Protein AF-A0A526YEK8-F1 (afdb_monomer_lite)

pLDDT: mean 92.77, std 3.5, range [71.44, 97.0]

Radius of gyration: 24.49 Å; chains: 1; bounding box: 52×22×61 Å

Foldseek 3Di:
DLVVVLVVPDDPCCVVPPVCDPQNSQCVSCVVVDDDD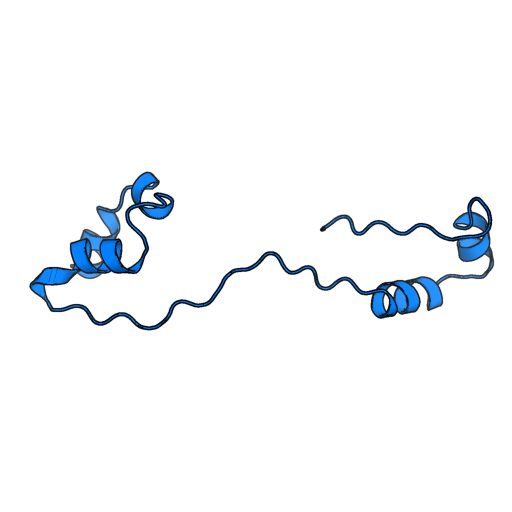DDDDDDDDDDPDDPVVVVVVCVPDDPVRLVVQDDPRHHDDDDPRD

Secondary structure (DSSP, 8-state):
-HHHHHHTT--HHHHH-TTTHHHHHHHHHHGGG-----PPPPP-------HHHHHHHHTTS-HHHHHHT-BTTB-----TT-

Structure (mmCIF, N/CA/C/O backbone):
data_AF-A0A526YEK8-F1
#
_entry.id   AF-A0A526YEK8-F1
#
loop_
_atom_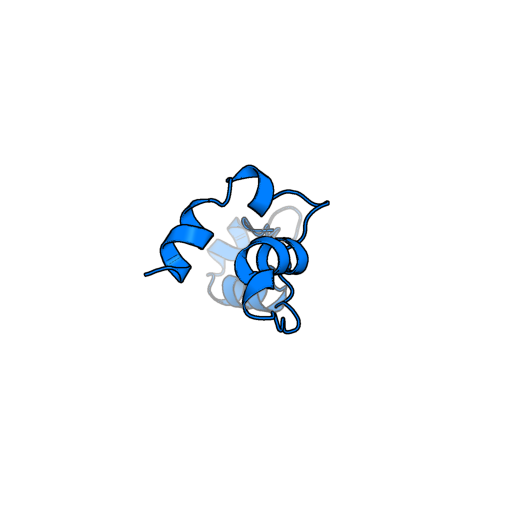site.group_PDB
_atom_site.id
_atom_site.type_symbol
_atom_site.label_atom_id
_atom_site.label_alt_id
_atom_site.label_comp_id
_atom_site.label_asym_id
_atom_site.label_entity_id
_atom_site.label_seq_id
_atom_site.pdbx_PDB_ins_code
_atom_site.Cartn_x
_atom_site.Cartn_y
_atom_site.Cartn_z
_atom_site.occupancy
_atom_site.B_iso_or_equiv
_atom_site.auth_seq_id
_atom_site.auth_comp_id
_atom_site.auth_asym_id
_atom_site.auth_atom_id
_atom_site.pdbx_PDB_model_num
ATOM 1 N N . GLN A 1 1 ? 26.131 4.645 -14.951 1.00 71.44 1 GLN A N 1
ATOM 2 C CA . GLN A 1 1 ? 25.409 5.935 -15.043 1.00 71.44 1 GLN A CA 1
ATOM 3 C C . GLN A 1 1 ? 24.212 5.853 -15.990 1.00 71.44 1 GLN A C 1
ATOM 5 O O . GLN A 1 1 ? 23.193 6.443 -15.671 1.00 71.44 1 GLN A O 1
ATOM 10 N N . GLU A 1 2 ? 24.283 5.063 -17.066 1.00 87.31 2 GLU A N 1
ATOM 11 C CA . GLU A 1 2 ? 23.181 4.801 -18.014 1.00 87.31 2 GLU A CA 1
ATOM 12 C C . GLU A 1 2 ? 21.852 4.375 -17.362 1.00 87.31 2 GLU A C 1
ATOM 14 O O . GLU A 1 2 ? 20.818 4.953 -17.670 1.00 87.31 2 GLU A O 1
ATOM 19 N N . LEU A 1 3 ? 21.885 3.462 -16.379 1.00 89.19 3 LEU A N 1
ATOM 20 C CA . LEU A 1 3 ? 20.696 3.053 -15.613 1.00 89.19 3 LEU A CA 1
ATOM 21 C C . LEU A 1 3 ? 19.898 4.249 -15.065 1.00 89.19 3 LEU A C 1
ATOM 23 O O . LEU A 1 3 ? 18.686 4.313 -15.228 1.00 89.19 3 LEU A O 1
ATOM 27 N N . LEU A 1 4 ? 20.581 5.197 -14.416 1.00 93.12 4 LEU A N 1
ATOM 28 C CA . LEU A 1 4 ? 19.935 6.368 -13.818 1.00 93.12 4 LEU A CA 1
ATOM 29 C C . LEU A 1 4 ? 19.421 7.340 -14.884 1.00 93.12 4 LEU A C 1
ATOM 31 O O . LEU A 1 4 ? 18.403 7.985 -14.665 1.00 93.12 4 LEU A O 1
ATOM 35 N N . ALA A 1 5 ? 20.103 7.429 -16.030 1.00 94.25 5 ALA A N 1
ATOM 36 C CA . ALA A 1 5 ? 19.660 8.256 -17.146 1.00 94.25 5 ALA A CA 1
ATOM 37 C C . ALA A 1 5 ? 18.354 7.721 -17.754 1.00 94.25 5 ALA A C 1
ATOM 39 O O . ALA A 1 5 ? 17.432 8.502 -17.955 1.00 94.25 5 ALA A O 1
ATOM 40 N N . LEU A 1 6 ? 18.251 6.403 -17.965 1.00 94.25 6 LEU A N 1
ATOM 41 C CA . LEU A 1 6 ? 17.042 5.745 -18.476 1.00 94.25 6 LEU A CA 1
ATOM 42 C C . LEU A 1 6 ? 15.885 5.825 -17.474 1.00 94.25 6 LEU A C 1
ATOM 44 O O . LEU A 1 6 ? 14.772 6.179 -17.837 1.00 94.25 6 LEU A O 1
ATOM 48 N N . LEU A 1 7 ? 16.143 5.576 -16.188 1.00 93.25 7 LEU A N 1
ATOM 49 C CA . LEU A 1 7 ? 15.120 5.762 -15.153 1.00 93.25 7 LEU A CA 1
ATOM 50 C C . LEU A 1 7 ? 14.629 7.216 -15.076 1.00 93.25 7 LEU A C 1
ATOM 52 O O . LEU A 1 7 ? 13.459 7.457 -14.795 1.00 93.25 7 LEU A O 1
ATOM 56 N N . GLY A 1 8 ? 15.507 8.182 -15.351 1.00 95.12 8 GLY A N 1
ATOM 57 C CA . GLY A 1 8 ? 15.168 9.601 -15.370 1.00 95.12 8 GLY A CA 1
ATOM 58 C C . GLY A 1 8 ? 14.238 10.025 -16.510 1.00 95.12 8 GLY A C 1
ATOM 59 O O . GLY A 1 8 ? 13.729 11.141 -16.460 1.00 95.12 8 GLY A O 1
ATOM 60 N N . THR A 1 9 ? 13.997 9.176 -17.517 1.00 95.19 9 THR A N 1
ATOM 61 C CA . THR A 1 9 ? 13.058 9.480 -18.611 1.00 95.19 9 THR A CA 1
ATOM 62 C C . THR A 1 9 ? 11.631 9.015 -18.333 1.00 95.19 9 THR A C 1
ATOM 64 O O . THR A 1 9 ? 10.776 9.205 -19.190 1.00 95.19 9 THR A O 1
ATOM 67 N N . ILE A 1 10 ? 11.378 8.363 -17.194 1.00 95.62 10 ILE A N 1
ATOM 68 C CA . ILE A 1 10 ? 10.043 7.876 -16.839 1.00 95.62 10 ILE A CA 1
ATOM 69 C C . ILE A 1 10 ? 9.163 9.062 -16.454 1.00 95.62 10 ILE A C 1
ATOM 71 O O . ILE A 1 10 ? 9.485 9.812 -15.527 1.00 95.62 10 ILE A O 1
ATOM 75 N N . GLU A 1 11 ? 8.018 9.200 -17.111 1.00 94.00 11 GLU A N 1
ATOM 76 C CA . GLU A 1 11 ? 7.007 10.161 -16.691 1.00 94.00 11 GLU A CA 1
ATOM 77 C C . GLU A 1 11 ? 6.184 9.604 -15.514 1.00 94.00 11 GLU A C 1
ATOM 79 O O . GLU A 1 11 ? 5.847 8.417 -15.492 1.00 94.00 11 GLU A O 1
ATOM 84 N N . PRO A 1 12 ? 5.783 10.437 -14.531 1.00 93.88 12 PRO A N 1
ATOM 85 C CA . PRO A 1 12 ? 4.969 9.979 -13.401 1.00 93.88 12 PRO A CA 1
ATOM 86 C C . PRO A 1 12 ? 3.662 9.288 -13.811 1.00 93.88 12 PRO A C 1
ATOM 88 O O . PRO A 1 12 ? 3.185 8.396 -13.115 1.00 93.88 12 PRO A O 1
ATOM 91 N N . THR A 1 13 ? 3.091 9.684 -14.946 1.00 94.38 13 THR A N 1
ATOM 92 C CA . THR A 1 13 ? 1.898 9.077 -15.545 1.00 94.38 13 THR A CA 1
ATOM 93 C C . THR A 1 13 ? 2.143 7.637 -15.984 1.00 94.38 13 THR A C 1
ATOM 95 O O . THR A 1 13 ? 1.282 6.794 -15.763 1.00 94.38 13 THR A O 1
ATOM 98 N N . GLU A 1 14 ? 3.324 7.320 -16.519 1.00 94.00 14 GLU A N 1
ATOM 99 C CA . GLU A 1 14 ? 3.682 5.962 -16.944 1.00 94.00 14 GLU A CA 1
ATOM 100 C C . GLU A 1 14 ? 3.782 4.988 -15.760 1.00 94.00 14 GLU A C 1
ATOM 102 O O . GLU A 1 14 ? 3.560 3.790 -15.931 1.00 94.00 14 GLU A O 1
ATOM 107 N N . LEU A 1 15 ? 4.080 5.489 -14.553 1.00 92.50 15 LEU A N 1
ATOM 108 C CA . LEU A 1 15 ? 4.164 4.679 -13.330 1.00 92.50 15 LEU A CA 1
ATOM 109 C C . LEU A 1 15 ? 2.797 4.217 -12.815 1.00 92.50 15 LEU A C 1
ATOM 111 O O . LEU A 1 15 ? 2.720 3.200 -12.126 1.00 92.50 15 LEU A O 1
ATOM 115 N N . ILE A 1 16 ? 1.737 4.967 -13.121 1.00 92.12 16 ILE A N 1
ATOM 116 C CA . ILE A 1 16 ? 0.372 4.700 -12.645 1.00 92.12 16 ILE A CA 1
ATOM 117 C C . ILE A 1 16 ? -0.583 4.292 -13.773 1.00 92.12 16 ILE A C 1
ATOM 119 O O . ILE A 1 16 ? -1.765 4.066 -13.516 1.00 92.12 16 ILE A O 1
ATOM 123 N N . ASP A 1 17 ? -0.093 4.197 -15.012 1.00 92.75 17 ASP A N 1
ATOM 124 C CA . ASP A 1 17 ? -0.902 3.834 -16.172 1.00 92.75 17 ASP A CA 1
ATOM 125 C C . ASP A 1 17 ? -1.260 2.332 -16.140 1.00 92.75 17 ASP A C 1
ATOM 127 O O . ASP A 1 17 ? -0.375 1.474 -16.281 1.00 92.75 17 ASP A O 1
ATOM 131 N N . PRO A 1 18 ? -2.556 1.978 -16.012 1.00 88.75 18 PRO A N 1
ATOM 132 C CA . PRO A 1 18 ? -2.993 0.585 -15.950 1.00 88.75 18 PRO A CA 1
ATOM 133 C C . PRO A 1 18 ? -2.780 -0.180 -17.267 1.00 88.75 18 PRO A C 1
ATOM 135 O O . PRO A 1 18 ? -2.889 -1.405 -17.286 1.00 88.75 18 PRO A O 1
ATOM 138 N N . THR A 1 19 ? -2.490 0.510 -18.372 1.00 90.94 19 THR A N 1
ATOM 139 C CA . THR A 1 19 ? -2.291 -0.077 -19.704 1.00 90.94 19 THR A CA 1
ATOM 140 C C . THR A 1 19 ? -0.830 -0.400 -20.019 1.00 90.94 19 THR A C 1
ATOM 142 O O . THR A 1 19 ? -0.563 -1.220 -20.903 1.00 90.94 19 THR A O 1
ATOM 145 N N . ILE A 1 20 ? 0.126 0.206 -19.304 1.00 89.69 20 ILE A N 1
ATOM 146 C CA . ILE A 1 20 ? 1.560 -0.003 -19.536 1.00 89.69 20 ILE A CA 1
ATOM 147 C C . ILE A 1 20 ? 2.056 -1.153 -18.659 1.00 89.69 20 ILE A C 1
ATOM 149 O O . ILE A 1 20 ? 2.626 -2.102 -19.187 1.00 89.69 20 ILE A O 1
ATOM 153 N N . GLY A 1 21 ? 1.775 -1.148 -17.357 1.00 88.75 21 GLY A N 1
ATOM 154 C CA . GLY A 1 21 ? 2.254 -2.185 -16.438 1.00 88.75 21 GLY A CA 1
ATOM 155 C C . GLY A 1 21 ? 3.785 -2.191 -16.259 1.00 88.75 21 GLY A C 1
ATOM 156 O O . GLY A 1 21 ? 4.560 -1.831 -17.149 1.00 88.75 21 GLY A O 1
ATOM 157 N N . ALA A 1 22 ? 4.248 -2.625 -15.084 1.00 90.06 22 ALA A N 1
ATOM 158 C CA . ALA A 1 22 ? 5.661 -2.525 -14.699 1.00 90.06 22 ALA A CA 1
ATOM 159 C C . ALA A 1 22 ? 6.610 -3.271 -15.656 1.00 90.06 22 ALA A C 1
ATOM 161 O O . ALA A 1 22 ? 7.663 -2.757 -16.026 1.00 90.06 22 ALA A O 1
ATOM 162 N N . GLU A 1 23 ? 6.225 -4.466 -16.108 1.00 90.81 23 GLU A N 1
ATOM 163 C CA . GLU A 1 23 ? 7.043 -5.301 -16.996 1.00 90.81 23 GLU A CA 1
ATOM 164 C C . GLU A 1 23 ? 7.287 -4.631 -18.354 1.00 90.81 23 GLU A C 1
ATOM 166 O O . GLU A 1 23 ? 8.403 -4.655 -18.876 1.00 90.81 23 GLU A O 1
ATOM 171 N N . ARG A 1 24 ? 6.260 -3.980 -18.916 1.00 91.38 24 ARG A N 1
ATOM 172 C CA . ARG A 1 24 ? 6.371 -3.289 -20.205 1.00 91.38 24 ARG A CA 1
ATOM 173 C C . ARG A 1 24 ? 7.186 -2.012 -20.090 1.00 91.38 24 ARG A C 1
ATOM 175 O O . ARG A 1 24 ? 7.935 -1.702 -21.015 1.00 91.38 24 ARG A O 1
ATOM 182 N N . LEU A 1 25 ? 7.044 -1.282 -18.982 1.00 92.81 25 LEU A N 1
ATOM 183 C CA . LEU A 1 25 ? 7.851 -0.094 -18.713 1.00 92.81 25 LEU A CA 1
ATOM 184 C C . LEU A 1 25 ? 9.337 -0.469 -18.626 1.00 92.81 25 LEU A C 1
ATOM 186 O O . LEU A 1 25 ? 10.160 0.120 -19.322 1.00 92.81 25 LEU A O 1
ATOM 190 N N . LEU A 1 26 ? 9.669 -1.518 -17.866 1.00 92.19 26 LEU A N 1
ATOM 191 C CA . LEU A 1 26 ? 11.035 -2.042 -17.769 1.00 92.19 26 LEU A CA 1
ATOM 192 C C . LEU A 1 26 ? 11.568 -2.524 -19.124 1.00 92.19 26 LEU A C 1
ATOM 194 O O . LEU A 1 26 ? 12.716 -2.241 -19.462 1.00 92.19 26 LEU A O 1
ATOM 198 N N . TYR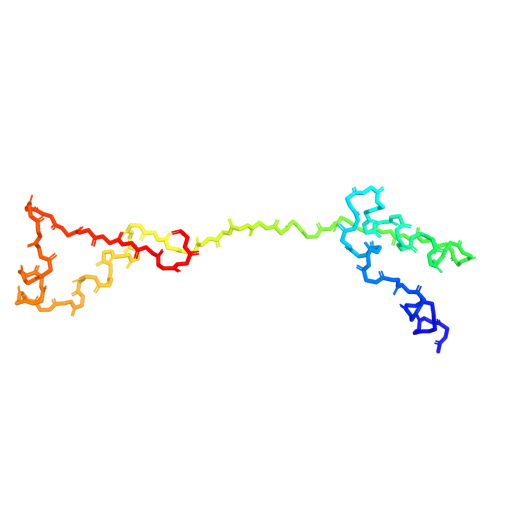 A 1 27 ? 10.740 -3.205 -19.924 1.00 92.31 27 TYR A N 1
ATOM 199 C CA . TYR A 1 27 ? 11.125 -3.590 -21.281 1.00 92.31 27 TYR A CA 1
ATOM 200 C C . TYR A 1 27 ? 11.437 -2.363 -22.145 1.00 92.31 27 TYR A C 1
ATOM 202 O O . TYR A 1 27 ? 12.497 -2.311 -22.755 1.00 92.31 27 TYR A O 1
ATOM 210 N N . ARG A 1 28 ? 10.570 -1.340 -22.169 1.00 91.94 28 ARG A N 1
ATOM 211 C CA . ARG A 1 28 ? 10.805 -0.111 -22.950 1.00 91.94 28 ARG A CA 1
ATOM 212 C C . ARG A 1 28 ? 12.134 0.554 -22.595 1.00 91.94 28 ARG A C 1
ATOM 214 O O . ARG A 1 28 ? 12.858 0.939 -23.507 1.00 91.94 28 ARG A O 1
ATOM 221 N N . LEU A 1 29 ? 12.460 0.634 -21.307 1.00 93.38 29 LEU A N 1
ATOM 222 C CA . LEU A 1 29 ? 13.688 1.267 -20.825 1.00 93.38 29 LEU A CA 1
ATOM 223 C C . LEU A 1 29 ? 14.957 0.479 -21.171 1.00 93.38 29 LEU A C 1
ATOM 225 O O . LEU A 1 29 ? 15.968 1.087 -21.495 1.00 93.38 29 LEU A O 1
ATOM 229 N N . PHE A 1 30 ? 14.917 -0.855 -21.101 1.00 93.06 30 PHE A N 1
ATOM 230 C CA . PHE A 1 30 ? 16.131 -1.686 -21.123 1.00 93.06 30 PHE A CA 1
ATOM 231 C C . PHE A 1 30 ? 16.180 -2.722 -22.259 1.00 93.06 30 PHE A C 1
ATOM 233 O O . PHE A 1 30 ? 17.032 -3.612 -22.236 1.00 93.06 30 PHE A O 1
ATOM 240 N N . HIS A 1 31 ? 15.291 -2.635 -23.257 1.00 92.00 31 HIS A N 1
ATOM 241 C CA . HIS A 1 31 ? 15.190 -3.615 -24.349 1.00 92.00 31 HIS A CA 1
ATOM 242 C C . HIS A 1 31 ? 16.510 -3.857 -25.098 1.00 92.00 31 HIS A C 1
ATOM 244 O O . HIS A 1 31 ? 16.745 -4.979 -25.540 1.00 92.00 31 HIS A O 1
ATOM 250 N N . GLU A 1 32 ? 17.378 -2.847 -25.211 1.00 91.75 32 GLU A N 1
ATOM 251 C CA . GLU A 1 32 ? 18.660 -2.942 -25.926 1.00 91.75 32 GLU A CA 1
ATOM 252 C C . GLU A 1 32 ? 19.647 -3.933 -25.288 1.00 91.75 32 GLU A C 1
ATOM 254 O O . GLU A 1 32 ? 20.428 -4.568 -25.994 1.00 91.75 32 GLU A O 1
ATOM 259 N N . HIS A 1 33 ? 19.578 -4.125 -23.967 1.00 84.69 33 HIS A N 1
ATOM 260 C CA . HIS A 1 33 ? 20.480 -5.012 -23.217 1.00 84.69 33 HIS A CA 1
ATOM 261 C C . HIS A 1 33 ? 19.874 -6.396 -22.941 1.00 84.69 33 HIS A C 1
ATOM 263 O O . HIS A 1 33 ? 20.536 -7.273 -22.385 1.00 84.69 33 HIS A O 1
ATOM 269 N N . GLY A 1 34 ? 18.617 -6.603 -23.344 1.00 85.44 34 GLY A N 1
ATOM 270 C CA . GLY A 1 34 ? 17.813 -7.758 -22.961 1.00 85.44 34 GLY A CA 1
ATOM 271 C C . GLY A 1 34 ? 17.269 -7.630 -21.535 1.00 85.44 34 GLY A C 1
ATOM 272 O O . GLY A 1 34 ? 17.988 -7.317 -20.588 1.00 85.44 34 GLY A O 1
ATOM 273 N N . VAL A 1 35 ? 15.972 -7.902 -21.365 1.00 88.75 35 VAL A N 1
ATOM 274 C CA . VAL A 1 35 ? 15.276 -7.743 -20.079 1.00 88.75 35 VAL A CA 1
ATOM 275 C C . VAL A 1 35 ? 14.715 -9.075 -19.618 1.00 88.75 35 VAL A C 1
ATOM 277 O O . VAL A 1 35 ? 14.002 -9.754 -20.355 1.00 88.75 35 VAL A O 1
ATOM 280 N N . ARG A 1 36 ? 15.000 -9.427 -18.364 1.00 90.38 36 ARG A N 1
ATOM 281 C CA . ARG A 1 36 ? 14.345 -10.528 -17.662 1.00 90.38 36 ARG A CA 1
ATOM 282 C C . ARG A 1 36 ? 13.648 -9.978 -16.430 1.00 90.38 36 ARG A C 1
ATOM 284 O O . ARG A 1 36 ? 14.303 -9.421 -15.554 1.00 90.38 36 ARG A O 1
ATOM 291 N N . VAL A 1 37 ? 12.335 -10.163 -16.367 1.00 89.00 37 VAL A N 1
ATOM 292 C CA . VAL A 1 37 ? 11.510 -9.748 -15.230 1.00 89.00 37 VAL A CA 1
ATOM 293 C C . VAL A 1 37 ? 11.106 -10.980 -14.422 1.00 89.00 37 VAL A C 1
ATOM 295 O O . VAL A 1 37 ? 10.973 -12.079 -14.965 1.00 89.00 37 VAL A O 1
ATOM 298 N N . PHE A 1 38 ? 10.967 -10.804 -13.112 1.00 90.81 38 PHE A N 1
ATOM 299 C CA . PHE A 1 38 ? 10.460 -11.818 -12.192 1.00 90.81 38 PHE A CA 1
ATOM 300 C C . PHE A 1 38 ? 9.043 -11.454 -11.761 1.00 90.81 38 PHE A C 1
ATOM 302 O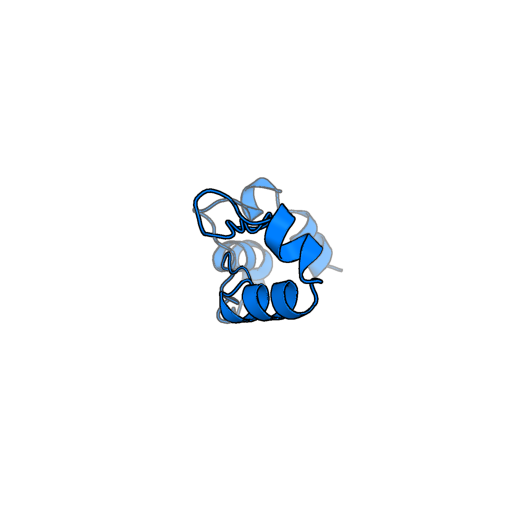 O . PHE A 1 38 ? 8.637 -10.301 -11.887 1.00 90.81 38 PHE A O 1
ATOM 309 N N . GLY A 1 39 ? 8.311 -12.431 -11.223 1.00 89.81 39 GLY A N 1
ATOM 310 C CA . GLY A 1 39 ? 6.978 -12.184 -10.685 1.00 89.81 39 GLY A CA 1
ATOM 311 C C . GLY A 1 39 ? 6.999 -11.043 -9.669 1.00 89.81 39 GLY A C 1
ATOM 312 O O . GLY A 1 39 ? 7.832 -11.028 -8.760 1.00 89.81 39 GLY A O 1
ATOM 313 N N . GLY A 1 40 ? 6.092 -10.085 -9.855 1.00 88.81 40 GLY A N 1
ATOM 314 C CA . GLY A 1 40 ? 5.914 -8.980 -8.925 1.00 88.81 40 GLY A CA 1
ATOM 315 C C . GLY A 1 40 ? 5.454 -9.462 -7.551 1.00 88.81 40 GLY A C 1
ATOM 316 O O . GLY A 1 40 ? 4.871 -10.538 -7.403 1.00 88.81 40 GLY A O 1
ATOM 317 N N . VAL A 1 41 ? 5.695 -8.635 -6.538 1.00 91.25 41 VAL A N 1
ATOM 318 C CA . VAL A 1 41 ? 5.114 -8.848 -5.212 1.00 91.25 41 VAL A CA 1
ATOM 319 C C . VAL A 1 41 ? 3.677 -8.323 -5.246 1.00 91.25 41 VAL A C 1
ATOM 321 O O . VAL A 1 41 ? 3.488 -7.150 -5.579 1.00 91.25 41 VAL A O 1
ATOM 324 N N . PRO A 1 42 ? 2.661 -9.146 -4.930 1.00 90.62 42 PRO A N 1
ATOM 325 C CA . PRO A 1 42 ? 1.293 -8.663 -4.864 1.00 90.62 42 PRO A CA 1
ATOM 326 C C . PRO A 1 42 ? 1.173 -7.634 -3.741 1.00 90.62 42 PRO A C 1
ATOM 328 O O . PRO A 1 42 ? 1.577 -7.881 -2.605 1.00 90.62 42 PRO A O 1
ATOM 331 N N . VAL A 1 43 ? 0.597 -6.484 -4.070 1.00 89.94 43 VAL A N 1
ATOM 332 C CA . VAL A 1 43 ? 0.233 -5.455 -3.099 1.00 89.94 43 VAL A CA 1
ATOM 333 C C . VAL A 1 43 ? -1.270 -5.542 -2.898 1.00 89.94 43 VAL A C 1
ATOM 335 O O . VAL A 1 43 ? -2.028 -5.558 -3.866 1.00 89.94 43 VAL A O 1
ATOM 338 N N . ALA A 1 44 ? -1.694 -5.632 -1.646 1.00 92.38 44 ALA A N 1
ATOM 339 C CA . ALA A 1 44 ? -3.097 -5.685 -1.281 1.00 92.38 44 ALA A CA 1
ATOM 340 C C . ALA A 1 44 ? -3.330 -4.836 -0.038 1.00 92.38 44 ALA A C 1
ATOM 342 O O . ALA A 1 44 ? -2.468 -4.766 0.840 1.00 92.38 44 ALA A O 1
ATOM 343 N N . ASP A 1 45 ? -4.508 -4.229 0.023 1.00 92.75 45 ASP A N 1
ATOM 344 C CA . ASP A 1 45 ? -4.983 -3.558 1.221 1.00 92.75 45 ASP A CA 1
ATOM 345 C C . ASP A 1 45 ? -5.366 -4.620 2.261 1.00 92.75 45 ASP A C 1
ATOM 347 O O . ASP A 1 45 ? -6.346 -5.351 2.103 1.00 92.75 45 ASP A O 1
ATOM 351 N N . GLN A 1 46 ? -4.505 -4.797 3.263 1.00 93.81 46 GLN A N 1
ATOM 352 C CA . GLN A 1 46 ? -4.650 -5.813 4.302 1.00 93.81 46 GLN A CA 1
ATOM 353 C C . GLN A 1 46 ? -4.388 -5.189 5.671 1.00 93.81 46 GLN A C 1
ATOM 355 O O . GLN A 1 46 ? -3.243 -5.085 6.121 1.00 93.81 46 GLN A O 1
ATOM 360 N N . CYS A 1 47 ? -5.462 -4.801 6.359 1.00 95.06 47 CYS A N 1
ATOM 361 C CA . CYS A 1 47 ? -5.371 -4.379 7.749 1.00 95.06 47 CYS A CA 1
ATOM 362 C C . CYS A 1 47 ? -5.097 -5.573 8.665 1.00 95.06 47 CYS A C 1
ATOM 364 O O . CYS A 1 47 ? -5.599 -6.680 8.473 1.00 95.06 47 CYS A O 1
ATOM 366 N N . SER A 1 48 ? -4.302 -5.336 9.706 1.00 95.12 48 SER A N 1
ATOM 367 C CA . SER A 1 48 ? -3.970 -6.373 10.675 1.00 95.12 48 SER A CA 1
ATOM 368 C C . SER A 1 48 ? -5.011 -6.521 11.789 1.00 95.12 48 SER A C 1
ATOM 370 O O . SER A 1 48 ? -4.820 -7.378 12.653 1.00 95.12 48 SER A O 1
ATOM 372 N N . CYS A 1 49 ? -6.065 -5.695 11.832 1.00 96.06 49 CYS A N 1
ATOM 373 C CA . CYS A 1 49 ? -7.080 -5.778 12.879 1.00 96.06 49 CYS A CA 1
ATOM 374 C C . CYS A 1 49 ? -7.776 -7.147 12.856 1.00 96.06 49 CYS A C 1
ATOM 376 O O . CYS A 1 49 ? -8.023 -7.729 11.802 1.00 96.06 49 CYS A O 1
ATOM 378 N N . SER A 1 50 ? -8.092 -7.673 14.033 1.00 95.94 50 SER A N 1
ATOM 379 C CA . SER A 1 50 ? -8.871 -8.901 14.165 1.00 95.94 50 SER A CA 1
ATOM 380 C C . SER A 1 50 ? -9.694 -8.840 15.439 1.00 95.94 50 SER A C 1
ATOM 382 O O . SER A 1 50 ? -9.376 -8.079 16.358 1.00 95.94 50 SER A O 1
ATOM 384 N N . ARG A 1 51 ? -10.733 -9.670 15.523 1.00 94.69 51 ARG A N 1
ATOM 385 C CA . ARG A 1 51 ? -11.585 -9.730 16.712 1.00 94.69 51 ARG A CA 1
ATOM 386 C C . ARG A 1 51 ? -10.787 -10.106 17.963 1.00 94.69 51 ARG A C 1
ATOM 388 O O . ARG A 1 51 ? -11.044 -9.566 19.033 1.00 94.69 51 ARG A O 1
ATOM 395 N N . GLU A 1 52 ? -9.792 -10.974 17.818 1.00 96.62 52 GLU A N 1
ATOM 396 C CA . GLU A 1 52 ? -8.878 -11.392 18.884 1.00 96.62 52 GLU A CA 1
ATOM 397 C C . GLU A 1 52 ? -7.991 -10.235 19.346 1.00 96.62 52 GLU A C 1
ATOM 399 O O . GLU A 1 52 ? -7.851 -10.022 20.548 1.00 96.62 52 GLU A O 1
ATOM 404 N N . LYS A 1 53 ? -7.431 -9.451 18.414 1.00 95.75 53 LYS A N 1
ATOM 405 C CA . LYS A 1 53 ? -6.629 -8.269 18.764 1.00 95.75 53 LYS A CA 1
ATOM 406 C C . LYS A 1 53 ? -7.462 -7.217 19.484 1.00 95.75 53 LYS A C 1
ATOM 408 O O . LYS A 1 53 ? -7.018 -6.697 20.500 1.00 95.75 53 LYS A O 1
ATOM 413 N N . ILE A 1 54 ? -8.671 -6.943 18.993 1.00 95.81 54 ILE A N 1
ATOM 414 C CA . ILE A 1 54 ? -9.591 -6.014 19.657 1.00 95.81 54 ILE A CA 1
ATOM 415 C C . ILE A 1 54 ? -9.954 -6.521 21.055 1.00 95.81 54 ILE A C 1
ATOM 417 O O . ILE A 1 54 ? -9.918 -5.750 22.009 1.00 95.81 54 ILE A O 1
ATOM 421 N N . ARG A 1 55 ? -10.224 -7.822 21.213 1.00 94.44 55 ARG A N 1
ATOM 422 C CA . ARG A 1 55 ? -10.469 -8.411 22.534 1.00 94.44 55 ARG A CA 1
ATOM 423 C C . ARG A 1 55 ? -9.286 -8.207 23.479 1.00 94.44 55 ARG A C 1
ATOM 425 O O . ARG A 1 55 ? -9.503 -7.775 24.601 1.00 94.44 55 ARG A O 1
ATOM 432 N N . GLY A 1 56 ? -8.064 -8.473 23.021 1.00 95.31 56 GLY A N 1
ATOM 433 C CA . GLY A 1 56 ? -6.857 -8.273 23.825 1.00 95.31 56 GLY A CA 1
ATOM 434 C C . GLY A 1 56 ? -6.645 -6.817 24.252 1.00 95.31 56 GLY A C 1
ATOM 435 O O . GLY A 1 56 ? -6.139 -6.571 25.341 1.00 95.31 56 GLY A O 1
ATOM 436 N N . ILE A 1 57 ? -7.075 -5.846 23.438 1.00 93.62 57 ILE A N 1
ATOM 437 C CA . ILE A 1 57 ? -7.078 -4.426 23.824 1.00 93.62 57 ILE A CA 1
ATOM 438 C C . ILE A 1 57 ? -8.091 -4.181 24.952 1.00 93.62 57 ILE A C 1
ATOM 440 O O . ILE A 1 57 ? -7.738 -3.590 25.969 1.00 93.62 57 ILE A O 1
ATOM 444 N N . LEU A 1 58 ? -9.325 -4.675 24.799 1.00 94.88 58 LEU A N 1
ATOM 445 C CA . LEU A 1 58 ? -10.393 -4.511 25.795 1.00 94.88 58 LEU A CA 1
ATOM 446 C C . LEU A 1 58 ? -10.098 -5.238 27.117 1.00 94.88 58 LEU A C 1
ATOM 448 O O . LEU A 1 58 ? -10.565 -4.811 28.165 1.00 94.88 58 LEU A O 1
ATOM 452 N N . GLU A 1 59 ? -9.303 -6.309 27.105 1.00 95.44 59 GLU A N 1
ATOM 453 C CA . GLU A 1 59 ? -8.839 -6.983 28.329 1.00 95.44 59 GLU A CA 1
ATOM 454 C C . GLU A 1 59 ? -7.948 -6.092 29.208 1.00 95.44 59 GLU A C 1
ATOM 456 O O . GLU A 1 59 ? -7.836 -6.338 30.408 1.00 95.44 59 GLU A O 1
ATOM 461 N N . GLY A 1 60 ? -7.329 -5.058 28.632 1.00 95.56 60 GLY A N 1
A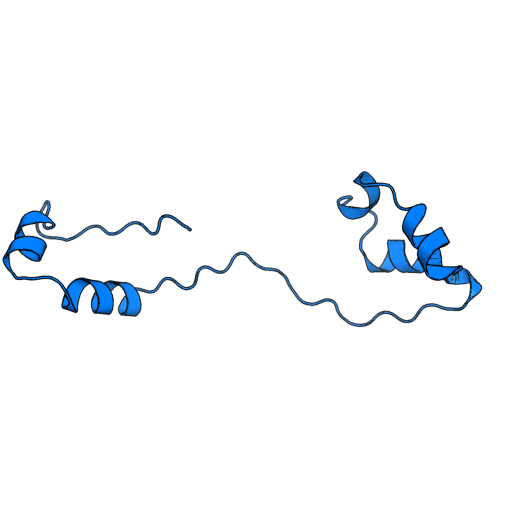TOM 462 C CA . GLY A 1 60 ? -6.551 -4.070 29.376 1.00 95.56 60 GLY A CA 1
ATOM 463 C C . GLY A 1 60 ? -7.395 -2.995 30.063 1.00 95.56 60 GLY A C 1
ATOM 464 O O . GLY A 1 60 ? -6.842 -2.212 30.832 1.00 95.56 60 GLY A O 1
ATOM 465 N N . PHE A 1 61 ? -8.699 -2.932 29.787 1.00 96.12 61 PHE A N 1
ATOM 466 C CA . PHE A 1 61 ? 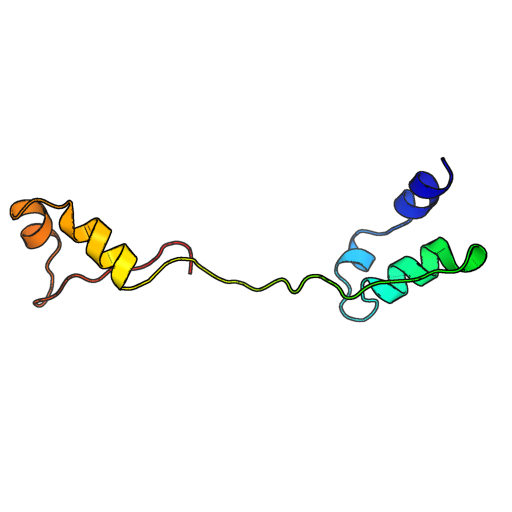-9.580 -1.904 30.332 1.00 96.12 61 PHE A CA 1
ATOM 467 C C . PHE A 1 61 ? -10.038 -2.290 31.741 1.00 96.12 61 PHE A C 1
ATOM 469 O O . PHE A 1 61 ? -10.283 -3.455 32.064 1.00 96.12 61 PHE A O 1
ATOM 476 N N . SER A 1 62 ? -10.196 -1.287 32.591 1.00 97.00 62 SER A N 1
ATOM 477 C CA . SER A 1 62 ? -10.867 -1.411 33.877 1.00 97.00 62 SER A CA 1
ATOM 478 C C . SER A 1 62 ? -12.364 -1.684 33.702 1.00 97.00 62 SER A C 1
ATOM 480 O O . SER A 1 62 ? -12.964 -1.432 32.657 1.00 97.00 62 SER A O 1
ATOM 482 N N . ALA A 1 63 ? -13.005 -2.170 34.766 1.00 95.44 63 ALA A N 1
ATOM 483 C CA . ALA A 1 63 ? -14.449 -2.392 34.763 1.00 95.44 63 ALA A CA 1
ATOM 484 C C . ALA A 1 63 ? -15.249 -1.098 34.512 1.00 95.44 63 ALA A C 1
ATOM 486 O O . ALA A 1 63 ? -16.325 -1.154 33.917 1.00 95.44 63 ALA A O 1
ATOM 487 N N . ASP A 1 64 ? -14.724 0.049 34.953 1.00 96.88 64 ASP A N 1
ATOM 488 C CA . ASP A 1 64 ? -15.337 1.355 34.718 1.00 96.88 64 ASP A CA 1
ATOM 489 C C . ASP A 1 64 ? -15.234 1.751 33.241 1.00 96.88 64 ASP A C 1
ATOM 491 O O . ASP A 1 64 ? -16.250 2.082 32.642 1.00 96.88 64 ASP A O 1
ATOM 495 N N . GLU A 1 65 ? -14.062 1.597 32.619 1.00 96.31 65 GLU A N 1
ATOM 496 C CA . GLU A 1 65 ? -13.873 1.868 31.184 1.00 96.31 65 GLU A CA 1
ATOM 497 C C . GLU A 1 65 ? -14.737 0.959 30.300 1.00 96.31 65 GLU A C 1
ATOM 499 O O . GLU A 1 65 ? -15.310 1.419 29.314 1.00 96.31 65 GLU A O 1
ATOM 504 N N . ILE A 1 66 ? -14.881 -0.322 30.660 1.00 95.81 66 ILE A N 1
ATOM 505 C CA . ILE A 1 66 ? -15.776 -1.253 29.957 1.00 95.81 66 ILE A CA 1
ATOM 506 C C . ILE A 1 66 ? -17.231 -0.804 30.071 1.00 95.81 66 ILE A C 1
ATOM 508 O O . ILE A 1 66 ? -17.954 -0.819 29.074 1.00 95.81 66 ILE A O 1
ATOM 512 N N . ARG A 1 67 ? -17.671 -0.398 31.266 1.00 94.81 67 ARG A N 1
ATOM 513 C CA . ARG A 1 67 ? -19.037 0.089 31.478 1.00 94.81 67 ARG A CA 1
ATOM 514 C C . ARG A 1 67 ? -19.291 1.365 30.684 1.00 94.81 67 ARG A C 1
ATOM 516 O O . ARG A 1 67 ? -20.320 1.451 30.025 1.00 94.81 67 ARG A O 1
ATOM 523 N N . ASP A 1 68 ? -18.357 2.307 30.725 1.00 95.62 68 ASP A N 1
ATOM 524 C CA . ASP A 1 68 ? -18.484 3.601 30.055 1.00 95.62 68 ASP A CA 1
ATOM 525 C C . ASP A 1 68 ? -18.403 3.462 28.522 1.00 95.62 68 ASP A C 1
ATOM 527 O O . ASP A 1 68 ? -18.969 4.279 27.805 1.00 95.62 68 ASP A O 1
ATOM 531 N N . SER A 1 69 ? -17.761 2.399 28.019 1.00 93.94 69 SER A N 1
ATOM 532 C CA . SER A 1 69 ? -17.704 2.062 26.586 1.00 93.94 69 SER A CA 1
ATOM 533 C C . SER A 1 69 ? -18.875 1.193 26.101 1.00 93.94 69 SER A C 1
ATOM 535 O O . SER A 1 69 ? -18.945 0.880 24.912 1.00 93.94 69 SER A O 1
ATOM 537 N N . THR A 1 70 ? -19.750 0.724 26.998 1.00 95.88 70 THR A N 1
ATOM 538 C CA . THR A 1 70 ? -20.872 -0.156 26.638 1.00 95.88 70 THR A CA 1
ATOM 539 C C . THR A 1 70 ? -22.098 0.669 26.259 1.00 95.88 70 THR A C 1
ATOM 541 O O . THR A 1 70 ? -22.660 1.381 27.087 1.00 95.88 70 THR A O 1
ATOM 544 N N . GLU A 1 71 ? -22.577 0.483 25.034 1.00 94.81 71 GLU A N 1
ATOM 545 C CA . GLU A 1 71 ? -23.765 1.125 24.471 1.00 94.81 71 GLU A CA 1
ATOM 546 C C . GLU A 1 71 ? -24.720 0.041 23.947 1.00 94.81 71 GLU A C 1
ATOM 548 O O . GLU A 1 71 ? -24.288 -0.953 23.367 1.00 94.81 71 GLU A O 1
ATOM 553 N N . ASP A 1 72 ? -26.025 0.164 24.215 1.00 94.06 72 ASP A N 1
ATOM 554 C CA . ASP A 1 72 ? -27.058 -0.799 23.780 1.00 94.06 72 ASP A CA 1
ATOM 555 C C . ASP A 1 72 ? -26.756 -2.286 24.091 1.00 94.06 72 ASP A C 1
ATOM 557 O O . ASP A 1 72 ? -27.208 -3.207 23.409 1.00 94.06 72 ASP A O 1
ATOM 561 N N . GLY A 1 73 ? -26.009 -2.538 25.172 1.00 93.50 73 GLY A N 1
ATOM 562 C CA . GLY A 1 73 ? -25.640 -3.884 25.622 1.00 93.50 73 GLY A CA 1
ATOM 563 C C . GLY A 1 73 ? -24.389 -4.474 24.958 1.00 93.50 73 GLY A C 1
ATOM 564 O O . GLY A 1 73 ? -24.108 -5.656 25.167 1.00 93.50 73 GLY A O 1
ATOM 565 N N . GLY A 1 74 ? -23.624 -3.685 24.196 1.00 93.25 74 GLY A N 1
ATOM 566 C CA . GLY A 1 74 ? -22.366 -4.110 23.583 1.00 93.25 74 GLY A CA 1
ATOM 567 C C . GLY A 1 74 ? -21.317 -2.999 23.498 1.00 93.25 74 GLY A C 1
ATOM 568 O O . GLY A 1 74 ? -21.593 -1.838 23.759 1.00 93.25 74 GLY A O 1
ATOM 569 N N . ILE A 1 75 ? -20.087 -3.364 23.132 1.00 94.31 75 ILE A N 1
ATOM 570 C CA . ILE A 1 75 ? -19.034 -2.399 22.789 1.00 94.31 75 ILE A CA 1
ATOM 571 C C . ILE A 1 75 ? -18.847 -2.443 21.275 1.00 94.31 75 ILE A C 1
ATOM 573 O O . ILE A 1 75 ? -18.533 -3.499 20.714 1.00 94.31 75 ILE A O 1
ATOM 577 N N . HIS A 1 76 ? -19.026 -1.297 20.623 1.00 93.44 76 HIS A N 1
ATOM 578 C CA . HIS A 1 76 ? -18.765 -1.127 19.200 1.00 93.44 76 HIS A CA 1
ATOM 579 C C . HIS A 1 76 ? -17.340 -0.619 18.992 1.00 93.44 76 HIS A C 1
ATOM 581 O O . HIS A 1 76 ? -16.931 0.376 19.580 1.00 93.44 76 HIS A O 1
ATOM 587 N N . VAL A 1 77 ? -16.575 -1.311 18.148 1.00 93.81 77 VAL A N 1
ATOM 588 C CA . VAL A 1 77 ? -15.197 -0.933 17.826 1.00 93.81 77 VAL A CA 1
ATOM 589 C C . VAL A 1 77 ? -15.074 -0.777 16.319 1.00 93.81 77 VAL A C 1
ATOM 591 O O . VAL A 1 77 ? -15.339 -1.725 15.578 1.00 93.81 77 VAL A O 1
ATOM 594 N N . ALA A 1 78 ? -14.653 0.408 15.885 1.00 93.75 78 ALA A N 1
ATOM 595 C CA . ALA A 1 78 ? -14.264 0.694 14.511 1.00 93.75 78 ALA A CA 1
ATOM 596 C C . ALA A 1 78 ? -12.733 0.735 14.419 1.00 93.75 78 ALA A C 1
ATOM 598 O O . ALA A 1 78 ? -12.064 1.290 15.292 1.00 93.75 78 ALA A O 1
ATOM 599 N N . CYS A 1 79 ? -12.162 0.112 13.388 1.00 94.75 79 CYS A N 1
ATOM 600 C CA . CYS A 1 79 ? -10.747 0.282 13.091 1.00 94.75 79 CYS A CA 1
ATOM 601 C C . CYS A 1 79 ? -10.587 1.549 12.250 1.00 94.75 79 CYS A C 1
ATOM 603 O O . CYS A 1 79 ? -11.106 1.615 11.149 1.00 94.75 79 CYS A O 1
ATOM 605 N N . GLU A 1 80 ? -9.821 2.531 12.719 1.00 93.00 80 GLU A N 1
ATOM 606 C CA . GLU A 1 80 ? -9.605 3.787 11.972 1.00 93.00 80 GLU A CA 1
ATOM 607 C C . GLU A 1 80 ? -8.708 3.628 10.725 1.00 93.00 80 GLU A C 1
ATOM 609 O O . GLU A 1 80 ? -8.356 4.609 10.074 1.00 93.00 80 GLU A O 1
ATOM 614 N N . PHE A 1 81 ? -8.298 2.397 10.402 1.00 92.00 81 PHE A N 1
ATOM 615 C CA . PHE A 1 81 ? -7.449 2.094 9.249 1.00 92.00 81 PHE A CA 1
ATOM 616 C C . PHE A 1 81 ? -8.180 1.359 8.121 1.00 92.00 81 PHE A C 1
ATOM 618 O O . PHE A 1 81 ? -7.750 1.495 6.978 1.00 92.00 81 PHE A O 1
ATOM 625 N N . CYS A 1 82 ? -9.227 0.578 8.412 1.00 93.62 82 CYS A N 1
ATOM 626 C CA . CYS A 1 82 ? -9.964 -0.200 7.409 1.00 93.62 82 CYS A CA 1
ATOM 627 C C . CYS A 1 82 ? -11.470 -0.203 7.643 1.00 93.62 82 CYS A C 1
ATOM 629 O O . CYS A 1 82 ? -11.874 -0.221 8.828 1.00 93.62 82 CYS A O 1
#

Sequence (82 aa):
QELLALLGTIEPTELIDPTIGAERLLYRLFHEHGVRVFGGVPVADQCSCSREKIRGILEGFSADEIRDSTEDGGIHVACEFC